Protein AF-A0A9E1HJ50-F1 (afdb_monomer_lite)

Sequence (119 aa):
MKKGFTLVELLATITILGIIALLIVPTVTNVINEFKSDAQKNQEETIVSAAKSWATDNRLQLPEVGETPLCVTVSTLKKGYLDKDLKDPKTQEPIKDNACVEIKKVKKNYTYTYFKDGK

Radius of gyration: 24.77 Å; chains: 1; bounding box: 70×24×65 Å

Structure (mmCIF, N/CA/C/O backbone):
data_AF-A0A9E1HJ50-F1
#
_entry.id   AF-A0A9E1HJ50-F1
#
loop_
_atom_site.group_PDB
_atom_site.id
_atom_site.type_symbol
_atom_site.label_atom_id
_atom_site.label_alt_id
_atom_site.label_comp_id
_atom_site.label_asym_id
_atom_site.label_entity_id
_atom_site.label_seq_id
_atom_site.pdbx_PDB_ins_code
_atom_site.Cartn_x
_atom_site.Cartn_y
_atom_site.Cartn_z
_atom_site.occupancy
_atom_site.B_iso_or_equiv
_atom_site.auth_seq_id
_atom_site.auth_comp_id
_atom_site.auth_asym_id
_atom_site.auth_atom_id
_atom_site.pdbx_PDB_model_num
ATOM 1 N N . MET A 1 1 ? -48.245 -12.852 35.583 1.00 48.22 1 MET A N 1
ATOM 2 C CA . MET A 1 1 ? -47.581 -11.571 35.920 1.00 48.22 1 MET A CA 1
ATOM 3 C C . MET A 1 1 ? -46.260 -11.518 35.166 1.00 48.22 1 MET A C 1
ATOM 5 O O . MET A 1 1 ? -45.456 -12.423 35.349 1.00 48.22 1 MET A O 1
ATOM 9 N N . LYS A 1 2 ? -46.050 -10.544 34.271 1.00 63.19 2 LYS A N 1
ATOM 10 C CA . LYS A 1 2 ? -44.749 -10.361 33.609 1.00 63.19 2 LYS A CA 1
ATOM 11 C C . LYS A 1 2 ? -43.850 -9.570 34.559 1.00 63.19 2 LYS A C 1
ATOM 13 O O . LYS A 1 2 ? -44.151 -8.415 34.838 1.00 63.19 2 LYS A O 1
ATOM 18 N N . LYS A 1 3 ? -42.797 -10.194 35.090 1.00 72.25 3 LYS A N 1
ATOM 19 C CA . LYS A 1 3 ? -41.754 -9.465 35.819 1.00 72.25 3 LYS A CA 1
ATOM 20 C C . LYS A 1 3 ? -40.961 -8.662 34.786 1.00 72.25 3 LYS A C 1
ATOM 22 O O . LYS A 1 3 ? -40.303 -9.252 33.936 1.00 72.25 3 LYS A O 1
ATOM 27 N N . GLY A 1 4 ? -41.136 -7.343 34.789 1.00 72.19 4 GLY A N 1
ATOM 28 C CA . GLY A 1 4 ? -40.320 -6.424 33.999 1.00 72.19 4 GLY A CA 1
ATOM 29 C C . GLY A 1 4 ? -38.964 -6.210 34.667 1.00 72.19 4 GLY A C 1
ATOM 30 O O . GLY A 1 4 ? -38.866 -6.308 35.890 1.00 72.19 4 GLY A O 1
ATOM 31 N N . PHE A 1 5 ? -37.940 -5.935 33.860 1.00 81.12 5 PHE A N 1
ATOM 32 C CA . PHE A 1 5 ? -36.620 -5.515 34.337 1.00 81.12 5 PHE A CA 1
ATOM 33 C C . PHE A 1 5 ? -36.728 -4.287 35.249 1.00 81.12 5 PHE A C 1
ATOM 35 O O . PHE A 1 5 ? -37.535 -3.387 34.999 1.00 81.12 5 PHE A O 1
ATOM 42 N N . THR A 1 6 ? -35.897 -4.234 36.288 1.00 90.94 6 THR A N 1
ATOM 43 C CA . THR A 1 6 ? -35.791 -3.066 37.168 1.00 90.94 6 THR A CA 1
ATOM 44 C C . THR A 1 6 ? -34.835 -2.023 36.585 1.00 90.94 6 THR A C 1
ATOM 46 O O . THR A 1 6 ? -33.891 -2.341 35.859 1.00 90.94 6 THR A O 1
ATOM 49 N N . LEU A 1 7 ? -35.041 -0.749 36.931 1.00 89.81 7 LEU A N 1
ATOM 50 C CA . LEU A 1 7 ? -34.138 0.335 36.518 1.00 89.81 7 LEU A CA 1
ATOM 51 C C . LEU A 1 7 ? -32.716 0.148 37.067 1.00 89.81 7 LEU A C 1
ATOM 53 O O . LEU A 1 7 ? -31.751 0.525 36.409 1.00 89.81 7 LEU A O 1
ATOM 57 N N . VAL A 1 8 ? -32.587 -0.463 38.249 1.00 91.81 8 VAL A N 1
ATOM 58 C CA . VAL A 1 8 ? -31.292 -0.754 38.879 1.00 91.81 8 VAL A CA 1
ATOM 59 C C . VAL A 1 8 ? -30.506 -1.786 38.069 1.00 91.81 8 VAL A C 1
ATOM 61 O O . VAL A 1 8 ? -29.312 -1.599 37.851 1.00 91.81 8 VAL A O 1
ATOM 64 N N . GLU A 1 9 ? -31.161 -2.834 37.566 1.00 89.88 9 GLU A N 1
ATOM 65 C CA . GLU A 1 9 ? -30.514 -3.823 36.692 1.00 89.88 9 GLU A CA 1
ATOM 66 C C . GLU A 1 9 ? -30.055 -3.196 35.375 1.00 89.88 9 GLU A C 1
ATOM 68 O O . GLU A 1 9 ? -28.933 -3.444 34.926 1.00 89.88 9 GLU A O 1
ATOM 73 N N . LEU A 1 10 ? -30.885 -2.340 34.771 1.00 92.19 10 LEU A N 1
ATOM 74 C CA . LEU A 1 10 ? -30.511 -1.648 33.540 1.00 92.19 10 LEU A CA 1
ATOM 75 C C . LEU A 1 10 ? -29.302 -0.729 33.768 1.00 92.19 10 LEU A C 1
ATOM 77 O O . LEU A 1 10 ? -28.364 -0.750 32.972 1.00 92.19 10 LEU A O 1
ATOM 81 N N . LEU A 1 11 ? -29.296 0.015 34.878 1.00 93.62 11 LEU A N 1
ATOM 82 C CA . LEU A 1 11 ? -28.200 0.902 35.258 1.00 93.62 11 LEU A CA 1
ATOM 83 C C . LEU A 1 11 ? -26.894 0.127 35.477 1.00 93.62 11 LEU A C 1
ATOM 85 O O . LEU A 1 11 ? -25.874 0.475 34.890 1.00 93.62 11 LEU A O 1
ATOM 89 N N . ALA A 1 12 ? -26.933 -0.958 36.253 1.00 93.88 12 ALA A N 1
ATOM 90 C CA . ALA A 1 12 ? -25.761 -1.798 36.490 1.00 93.88 12 ALA A CA 1
ATOM 91 C C . ALA A 1 12 ? -25.180 -2.356 35.178 1.00 93.88 12 ALA A C 1
ATOM 93 O O . ALA A 1 12 ? -23.964 -2.368 34.985 1.00 93.88 12 ALA A O 1
ATOM 94 N N . THR A 1 13 ? -26.045 -2.758 34.242 1.00 94.38 13 THR A N 1
ATOM 95 C CA . THR A 1 13 ? -25.622 -3.335 32.960 1.00 94.38 13 THR A CA 1
ATOM 96 C C . THR A 1 13 ? -24.915 -2.305 32.078 1.00 94.38 13 THR A C 1
ATOM 98 O O . THR A 1 13 ? -23.819 -2.571 31.582 1.00 94.38 13 THR A O 1
ATOM 101 N N . ILE A 1 14 ? -25.487 -1.108 31.906 1.00 95.44 14 ILE A N 1
ATOM 102 C CA . ILE A 1 14 ? -24.861 -0.063 31.079 1.00 95.44 14 ILE A CA 1
ATOM 103 C C . ILE A 1 14 ? -23.554 0.450 31.691 1.00 95.44 14 ILE A C 1
ATOM 105 O O . ILE A 1 14 ? -22.630 0.779 30.949 1.00 95.44 14 ILE A O 1
ATOM 109 N N . THR A 1 15 ? -23.434 0.467 33.025 1.00 95.81 15 THR A N 1
ATOM 110 C CA . THR A 1 15 ? -22.182 0.827 33.704 1.00 95.81 15 THR A CA 1
ATOM 111 C C . THR A 1 15 ? -21.074 -0.172 33.379 1.00 95.81 15 THR A C 1
ATOM 113 O O . THR A 1 15 ? -19.977 0.239 33.004 1.00 95.81 15 THR A O 1
ATOM 116 N N . ILE A 1 16 ? -21.360 -1.476 33.455 1.00 96.75 16 ILE A N 1
ATOM 117 C CA . ILE A 1 16 ? -20.386 -2.524 33.117 1.00 96.75 16 ILE A CA 1
ATOM 118 C C . ILE A 1 16 ? -19.992 -2.439 31.634 1.00 96.75 16 ILE A C 1
ATOM 120 O O . ILE A 1 16 ? -18.802 -2.453 31.320 1.00 96.75 16 ILE A O 1
ATOM 124 N N . LEU A 1 17 ? -20.961 -2.276 30.723 1.00 96.38 17 LEU A N 1
ATOM 125 C CA . LEU A 1 17 ? -20.683 -2.110 29.289 1.00 96.38 17 LEU A CA 1
ATOM 126 C C . LEU A 1 17 ? -19.839 -0.860 29.001 1.00 96.38 17 LEU A C 1
ATOM 128 O O . LEU A 1 17 ? -18.944 -0.916 28.160 1.00 96.38 17 LEU A O 1
ATOM 132 N N . GLY A 1 18 ? -20.078 0.243 29.716 1.00 96.62 18 GLY A N 1
ATOM 133 C CA . GLY A 1 18 ? -19.303 1.477 29.586 1.00 96.62 18 GLY A CA 1
ATOM 134 C C . GLY A 1 18 ? -17.835 1.298 29.976 1.00 96.62 18 GLY A C 1
ATOM 135 O O . GLY A 1 18 ? -16.950 1.705 29.227 1.00 96.62 18 GLY A O 1
ATOM 136 N N . ILE A 1 19 ? -17.564 0.634 31.104 1.00 96.56 19 ILE A N 1
ATOM 137 C CA . ILE A 1 19 ? -16.190 0.348 31.556 1.00 96.56 19 ILE A CA 1
ATOM 138 C C . ILE A 1 19 ? -15.463 -0.541 30.540 1.00 96.56 19 ILE A C 1
ATOM 140 O O . ILE A 1 19 ? -14.322 -0.261 30.177 1.00 96.56 19 ILE A O 1
ATOM 144 N N . ILE A 1 20 ? -16.135 -1.582 30.041 1.00 96.88 20 ILE A N 1
ATOM 145 C CA . ILE A 1 20 ? -15.572 -2.484 29.031 1.00 96.88 20 ILE A CA 1
ATOM 146 C C . ILE A 1 20 ? -15.277 -1.723 27.728 1.00 96.88 20 ILE A C 1
ATOM 148 O O . ILE A 1 20 ? -14.193 -1.869 27.162 1.00 96.88 20 ILE A O 1
ATOM 152 N N . ALA A 1 21 ? -16.196 -0.868 27.269 1.00 95.94 21 ALA A N 1
ATOM 153 C CA . ALA A 1 21 ? -16.023 -0.089 26.045 1.00 95.94 21 ALA A CA 1
ATOM 154 C C . ALA A 1 21 ? -14.796 0.836 26.103 1.00 95.94 21 ALA A C 1
ATOM 156 O O . ALA A 1 21 ? -14.066 0.931 25.117 1.00 95.94 21 ALA A O 1
ATOM 157 N N . LEU A 1 22 ? -14.515 1.457 27.255 1.00 95.31 22 LEU A N 1
ATOM 158 C CA . LEU A 1 22 ? -13.344 2.328 27.429 1.00 95.31 22 LEU A CA 1
ATOM 159 C C . LEU A 1 22 ? -12.016 1.600 27.182 1.00 95.31 22 LEU A C 1
ATOM 161 O O . LEU A 1 22 ? -11.099 2.183 26.609 1.00 95.31 22 LEU A O 1
ATOM 165 N N . LEU A 1 23 ? -11.921 0.330 27.580 1.00 94.56 23 LEU A N 1
ATOM 166 C CA . LEU A 1 23 ? -10.724 -0.484 27.361 1.00 94.56 23 LEU A CA 1
ATOM 167 C C . LEU A 1 23 ? -10.621 -0.969 25.909 1.00 94.56 23 LEU A C 1
ATOM 169 O O . LEU A 1 23 ? -9.526 -1.043 25.358 1.00 94.56 23 LEU A O 1
ATOM 173 N N . ILE A 1 24 ? -11.758 -1.286 25.282 1.00 96.69 24 ILE A N 1
ATOM 174 C CA . ILE A 1 24 ? -11.810 -1.889 23.942 1.00 96.69 24 ILE A CA 1
ATOM 175 C C . ILE A 1 24 ? -11.547 -0.870 22.825 1.00 96.69 24 ILE A C 1
ATOM 177 O O . ILE A 1 24 ? -10.878 -1.201 21.845 1.00 96.69 24 ILE A O 1
ATOM 181 N N . VAL A 1 25 ? -12.052 0.362 22.944 1.00 95.31 25 VAL A N 1
ATOM 182 C CA . VAL A 1 25 ? -11.943 1.396 21.895 1.00 95.31 25 VAL A CA 1
ATOM 183 C C . VAL A 1 25 ? -10.508 1.620 21.382 1.00 95.31 25 VAL A C 1
ATOM 185 O O . VAL A 1 25 ? -10.327 1.577 20.158 1.00 95.31 25 VAL A O 1
ATOM 188 N N . PRO A 1 26 ? -9.472 1.829 22.225 1.00 93.81 26 PRO A N 1
ATOM 189 C CA . PRO A 1 26 ? -8.111 2.029 21.723 1.00 93.81 26 PRO A CA 1
ATOM 190 C C . PRO A 1 26 ? -7.564 0.785 21.010 1.00 93.81 26 PRO A C 1
ATOM 192 O O . PRO A 1 26 ? -6.964 0.908 19.944 1.00 93.81 26 PRO A O 1
ATOM 195 N N . THR A 1 27 ? -7.825 -0.416 21.536 1.00 96.06 27 THR A N 1
ATOM 196 C CA . THR A 1 27 ? -7.396 -1.681 20.920 1.00 96.06 27 THR A CA 1
ATOM 197 C C . THR A 1 27 ? -8.006 -1.868 19.534 1.00 96.06 27 THR A C 1
ATOM 199 O O . THR A 1 27 ? -7.285 -2.144 18.578 1.00 96.06 27 THR A O 1
ATOM 202 N N . VAL A 1 28 ? -9.318 -1.659 19.394 1.00 95.56 28 VAL A N 1
ATOM 203 C CA . VAL A 1 28 ? -10.009 -1.759 18.099 1.00 95.56 28 VAL A CA 1
ATOM 204 C C . VAL A 1 28 ? -9.488 -0.709 17.119 1.00 95.56 28 VAL A C 1
ATOM 206 O O . VAL A 1 28 ? -9.263 -1.016 15.951 1.00 95.56 28 VAL A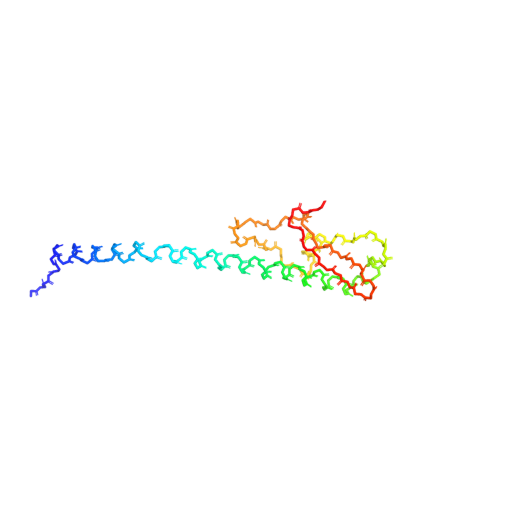 O 1
ATOM 209 N N . THR A 1 29 ? -9.240 0.516 17.587 1.00 94.56 29 THR A N 1
ATOM 210 C CA . THR A 1 29 ? -8.700 1.593 16.744 1.00 94.56 29 THR A CA 1
ATOM 211 C C . THR A 1 29 ? -7.312 1.247 16.202 1.00 94.56 29 THR A C 1
ATOM 213 O O . THR A 1 29 ? -7.050 1.446 15.016 1.00 94.56 29 THR A O 1
ATOM 216 N N . ASN A 1 30 ? -6.438 0.680 17.038 1.00 95.12 30 ASN A N 1
ATOM 217 C CA . ASN A 1 30 ? -5.104 0.243 16.622 1.00 95.12 30 ASN A CA 1
ATOM 218 C C . ASN A 1 30 ? -5.175 -0.862 15.565 1.00 95.12 30 ASN A C 1
ATOM 220 O O . ASN A 1 30 ? -4.559 -0.733 14.510 1.00 95.12 30 ASN A O 1
ATOM 224 N N . VAL A 1 31 ? -6.005 -1.880 15.796 1.00 96.19 31 VAL A N 1
ATOM 225 C CA . VAL A 1 31 ? -6.227 -2.979 14.847 1.00 96.19 31 VAL A CA 1
ATOM 226 C C . VAL A 1 31 ? -6.759 -2.463 13.502 1.00 96.19 31 VAL A C 1
ATOM 228 O O . VAL A 1 31 ? -6.283 -2.862 12.443 1.00 96.19 31 VAL A O 1
ATOM 231 N N . ILE A 1 32 ? -7.704 -1.516 13.508 1.00 94.38 32 ILE A N 1
ATOM 232 C CA . ILE A 1 32 ? -8.202 -0.886 12.274 1.00 94.38 32 ILE A CA 1
ATOM 233 C C . ILE A 1 32 ? -7.082 -0.138 11.538 1.00 94.38 32 ILE A C 1
ATOM 235 O O . ILE A 1 32 ? -7.007 -0.193 10.309 1.00 94.38 32 ILE A O 1
ATOM 239 N N . ASN A 1 33 ? -6.214 0.574 12.258 1.00 94.06 33 ASN A N 1
ATOM 240 C CA . ASN A 1 33 ? -5.096 1.296 11.650 1.00 94.06 33 ASN A CA 1
ATOM 241 C C . ASN A 1 33 ? -4.058 0.346 11.038 1.00 94.06 33 ASN A C 1
ATOM 243 O O . ASN A 1 33 ? -3.546 0.634 9.953 1.00 94.06 33 ASN A O 1
ATOM 247 N N . GLU A 1 34 ? -3.790 -0.789 11.684 1.00 95.69 34 GLU A N 1
ATOM 248 C CA . GLU A 1 34 ? -2.953 -1.863 11.140 1.00 95.69 34 GLU A CA 1
ATOM 249 C C . GLU A 1 34 ? -3.558 -2.427 9.853 1.00 95.69 34 GLU A C 1
ATOM 251 O O . GLU A 1 34 ? -2.894 -2.413 8.817 1.00 95.69 34 GLU A O 1
ATOM 256 N N . PHE A 1 35 ? -4.851 -2.772 9.856 1.00 95.12 35 PHE A N 1
ATOM 257 C CA . PHE A 1 35 ? -5.541 -3.236 8.650 1.00 95.12 35 PHE A CA 1
ATOM 258 C C . PHE A 1 35 ? -5.483 -2.226 7.503 1.00 95.12 35 PHE A C 1
ATOM 260 O O . PHE A 1 35 ? -5.235 -2.605 6.360 1.00 95.12 35 PHE A O 1
ATOM 267 N N . LYS A 1 36 ? -5.672 -0.931 7.783 1.00 94.12 36 LYS A N 1
ATOM 268 C CA . LYS A 1 36 ? -5.534 0.124 6.766 1.00 94.12 36 LYS A CA 1
ATOM 269 C C . LYS A 1 36 ? -4.107 0.220 6.223 1.00 94.12 36 LYS A C 1
ATOM 271 O O . LYS A 1 36 ? -3.922 0.507 5.043 1.00 94.12 36 LYS A O 1
ATOM 276 N N . SER A 1 37 ? -3.100 0.020 7.073 1.00 95.00 37 SER A N 1
ATOM 277 C CA . SER A 1 37 ? -1.688 0.028 6.679 1.00 95.00 37 SER A CA 1
ATOM 278 C C . SER A 1 37 ? -1.346 -1.161 5.784 1.00 95.00 37 SER A C 1
ATOM 280 O O . SER A 1 37 ? -0.722 -0.986 4.738 1.00 95.00 37 SER A O 1
ATOM 282 N N . ASP A 1 38 ? -1.806 -2.354 6.144 1.00 96.06 38 ASP A N 1
ATOM 283 C CA . ASP A 1 38 ? -1.550 -3.565 5.367 1.00 96.06 38 ASP A CA 1
ATOM 284 C C . ASP A 1 38 ? -2.343 -3.584 4.059 1.00 96.06 38 ASP A C 1
ATOM 286 O O . ASP A 1 38 ? -1.796 -3.935 3.014 1.00 96.06 38 ASP A O 1
ATOM 290 N N . ALA A 1 39 ? -3.586 -3.095 4.066 1.00 95.25 39 ALA A N 1
ATOM 291 C CA . ALA A 1 39 ? -4.350 -2.875 2.842 1.00 95.25 39 ALA A CA 1
ATOM 292 C C . ALA A 1 39 ? -3.621 -1.919 1.886 1.00 95.25 39 ALA A C 1
ATOM 294 O O . ALA A 1 39 ? -3.584 -2.174 0.684 1.00 95.25 39 ALA A O 1
ATOM 295 N N . GLN A 1 40 ? -3.002 -0.851 2.407 1.00 93.50 40 GLN A N 1
ATOM 296 C CA . GLN A 1 40 ? -2.218 0.069 1.583 1.00 93.50 40 GLN A CA 1
ATOM 297 C C . GLN A 1 40 ? -1.024 -0.647 0.939 1.00 93.50 40 GLN A C 1
ATOM 299 O O . GLN A 1 40 ? -0.837 -0.531 -0.267 1.00 93.50 40 GLN A O 1
ATOM 304 N N . LYS A 1 41 ? -0.251 -1.430 1.703 1.00 94.38 41 LYS A N 1
ATOM 305 C CA . LYS A 1 41 ? 0.884 -2.195 1.156 1.00 94.38 41 LYS A CA 1
ATOM 306 C C . LYS A 1 41 ? 0.441 -3.177 0.069 1.00 94.38 41 LYS A C 1
ATOM 308 O O . LYS A 1 41 ? 1.002 -3.175 -1.021 1.00 94.38 41 LYS A O 1
ATOM 313 N N . ASN A 1 42 ? -0.612 -3.953 0.328 1.00 95.00 42 ASN A N 1
ATOM 314 C CA . ASN A 1 42 ? -1.159 -4.906 -0.643 1.00 95.00 42 ASN A CA 1
ATOM 315 C C . ASN A 1 42 ? -1.632 -4.208 -1.926 1.00 95.00 42 ASN A C 1
ATOM 317 O O . ASN A 1 42 ? -1.493 -4.729 -3.034 1.00 95.00 42 ASN A O 1
ATOM 321 N N . GLN A 1 43 ? -2.185 -3.005 -1.793 1.00 94.38 43 GLN A N 1
ATOM 322 C CA . GLN A 1 43 ? -2.590 -2.202 -2.933 1.00 94.38 43 GLN A CA 1
ATOM 323 C C . GLN A 1 43 ? -1.395 -1.674 -3.731 1.00 94.38 43 GLN A C 1
ATOM 325 O O . GLN A 1 43 ? -1.422 -1.729 -4.959 1.00 94.38 43 GLN A O 1
ATOM 330 N N . GLU A 1 44 ? -0.339 -1.205 -3.067 1.00 95.00 44 GLU A N 1
ATOM 331 C CA . GLU A 1 44 ? 0.911 -0.819 -3.731 1.00 95.00 44 GLU A CA 1
ATOM 332 C C . GLU A 1 44 ? 1.509 -2.007 -4.502 1.00 95.00 44 GLU A C 1
ATOM 334 O O . GLU A 1 44 ? 1.874 -1.868 -5.671 1.00 95.00 44 GLU A O 1
ATOM 339 N N . GLU A 1 45 ? 1.510 -3.204 -3.909 1.00 95.75 45 GLU A N 1
ATOM 340 C CA . GLU A 1 45 ? 1.932 -4.440 -4.579 1.00 95.75 45 GLU A CA 1
ATOM 341 C C . GLU A 1 45 ? 1.044 -4.804 -5.774 1.00 95.75 45 GLU A C 1
ATOM 343 O O . GLU A 1 45 ? 1.549 -5.247 -6.810 1.00 95.75 45 GLU A O 1
ATOM 348 N N . THR A 1 46 ? -0.267 -4.578 -5.670 1.00 95.44 46 THR A N 1
ATOM 349 C CA . THR A 1 46 ? -1.220 -4.790 -6.769 1.00 95.44 46 THR A CA 1
ATOM 350 C C . THR A 1 46 ? -0.927 -3.845 -7.934 1.00 95.44 46 THR A C 1
ATOM 352 O O . THR A 1 46 ? -0.845 -4.285 -9.081 1.00 95.44 46 THR A O 1
ATOM 355 N N . ILE A 1 47 ? -0.685 -2.560 -7.656 1.00 95.88 47 ILE A N 1
ATOM 356 C CA . ILE A 1 47 ? -0.330 -1.559 -8.674 1.00 95.88 47 ILE A CA 1
ATOM 357 C C . ILE A 1 47 ? 1.017 -1.907 -9.329 1.00 95.88 47 ILE A C 1
ATOM 359 O O . ILE A 1 47 ? 1.149 -1.858 -10.553 1.00 95.88 47 ILE A O 1
ATOM 363 N N . VAL A 1 48 ? 2.013 -2.320 -8.542 1.00 97.19 48 VAL A N 1
ATOM 364 C CA . VAL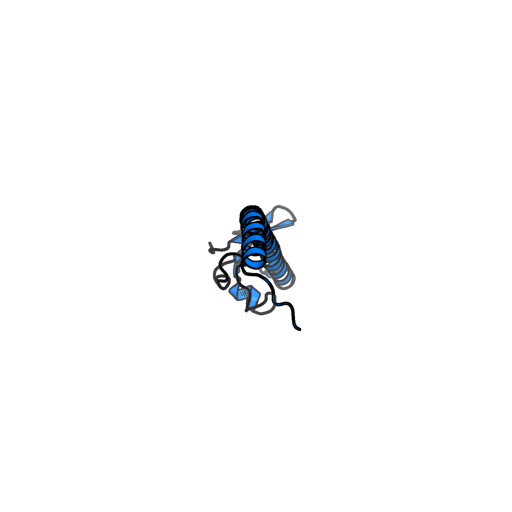 A 1 48 ? 3.305 -2.789 -9.067 1.00 97.19 48 VAL A CA 1
ATOM 365 C C . VAL A 1 48 ? 3.135 -4.045 -9.925 1.00 97.19 48 VAL A C 1
ATOM 367 O O . VAL A 1 48 ? 3.776 -4.168 -10.968 1.00 97.19 48 VAL A O 1
ATOM 370 N N . SER A 1 49 ? 2.263 -4.972 -9.534 1.00 97.06 49 SER A N 1
ATOM 371 C CA . SER A 1 49 ? 1.976 -6.190 -10.302 1.00 97.06 49 SER A CA 1
ATOM 372 C C . SER A 1 49 ? 1.266 -5.885 -11.624 1.00 97.06 49 SER A C 1
ATOM 374 O O . SER A 1 49 ? 1.605 -6.472 -12.656 1.00 97.06 49 SER A O 1
ATOM 376 N N . ALA A 1 50 ? 0.366 -4.900 -11.635 1.00 96.88 50 ALA A N 1
ATOM 377 C CA . ALA A 1 50 ? -0.223 -4.368 -12.860 1.00 96.88 50 ALA A CA 1
ATOM 378 C C . ALA A 1 50 ? 0.852 -3.763 -13.782 1.00 96.88 50 ALA A C 1
ATOM 380 O O . ALA A 1 50 ? 0.880 -4.058 -14.976 1.00 96.88 50 ALA A O 1
ATOM 381 N N . ALA A 1 51 ? 1.795 -2.991 -13.232 1.00 97.12 51 ALA A N 1
ATOM 382 C CA . ALA A 1 51 ? 2.909 -2.434 -14.001 1.00 97.12 51 ALA A CA 1
ATOM 383 C C . ALA A 1 51 ? 3.867 -3.506 -14.546 1.00 97.12 51 ALA A C 1
ATOM 385 O O . ALA A 1 51 ? 4.333 -3.391 -15.676 1.00 97.12 51 ALA A O 1
ATOM 386 N N . LYS A 1 52 ? 4.132 -4.577 -13.788 1.00 97.00 52 LYS A N 1
ATOM 387 C CA . LYS A 1 52 ? 4.900 -5.742 -14.268 1.00 97.00 52 LYS A CA 1
ATOM 388 C C . LYS A 1 52 ? 4.198 -6.452 -15.426 1.00 97.00 52 LYS A C 1
ATOM 390 O O . LYS A 1 52 ? 4.855 -6.865 -16.382 1.00 97.00 52 LYS A O 1
ATOM 395 N N . SER A 1 53 ? 2.875 -6.574 -15.352 1.00 97.38 53 SER A N 1
ATOM 396 C CA . SER A 1 53 ? 2.067 -7.151 -16.431 1.00 97.38 53 SER A CA 1
ATOM 397 C C . SER A 1 53 ? 2.147 -6.272 -17.681 1.00 97.38 53 SER A C 1
ATOM 399 O O . SER A 1 53 ? 2.528 -6.753 -18.743 1.00 97.38 53 SER A O 1
ATOM 401 N N . TRP A 1 54 ? 1.962 -4.956 -17.527 1.00 97.56 54 TRP A N 1
ATOM 402 C CA . TRP A 1 54 ? 2.150 -3.989 -18.613 1.00 97.56 54 TRP A CA 1
ATOM 403 C C . TRP A 1 54 ? 3.557 -4.062 -19.227 1.00 97.56 54 TRP A C 1
ATOM 405 O O . TRP A 1 54 ? 3.702 -4.073 -20.447 1.00 97.56 54 TRP A O 1
ATOM 415 N N . ALA A 1 55 ? 4.600 -4.168 -18.401 1.00 96.50 55 ALA A N 1
ATOM 416 C CA . ALA A 1 55 ? 5.987 -4.283 -18.849 1.00 96.50 55 ALA A CA 1
ATOM 417 C C . ALA A 1 55 ? 6.247 -5.566 -19.657 1.00 96.50 55 ALA A C 1
ATOM 419 O O . ALA A 1 55 ? 7.055 -5.563 -20.586 1.00 96.50 55 ALA A O 1
ATOM 420 N N . THR A 1 56 ? 5.552 -6.654 -19.317 1.00 95.69 56 THR A N 1
ATOM 421 C CA . THR A 1 56 ? 5.639 -7.933 -20.035 1.00 95.69 56 THR A CA 1
ATOM 422 C C . THR A 1 56 ? 5.046 -7.831 -21.438 1.00 95.69 56 THR A C 1
ATOM 424 O O . THR A 1 56 ? 5.612 -8.399 -22.371 1.00 95.69 56 THR A O 1
ATOM 427 N N . ASP A 1 57 ? 3.986 -7.043 -21.603 1.00 96.75 57 ASP A N 1
ATOM 428 C CA . ASP A 1 57 ? 3.353 -6.806 -22.904 1.00 96.75 57 ASP A CA 1
ATOM 429 C C . ASP A 1 57 ? 4.084 -5.724 -23.721 1.00 96.75 57 ASP A C 1
ATOM 431 O O . ASP A 1 57 ? 4.064 -5.737 -24.950 1.00 96.75 57 ASP A O 1
ATOM 435 N N . ASN A 1 58 ? 4.800 -4.810 -23.055 1.00 95.88 58 ASN A N 1
ATOM 436 C CA . ASN A 1 58 ? 5.446 -3.640 -23.666 1.00 95.88 58 ASN A CA 1
ATOM 437 C C . ASN A 1 58 ? 6.980 -3.688 -23.573 1.00 95.88 58 ASN A C 1
ATOM 439 O O . ASN A 1 58 ? 7.637 -2.670 -23.361 1.00 95.88 58 ASN A O 1
ATOM 443 N N . ARG A 1 59 ? 7.578 -4.870 -23.765 1.00 93.00 59 ARG A N 1
ATOM 444 C CA . ARG A 1 59 ? 9.026 -5.107 -23.555 1.00 93.00 59 ARG A CA 1
ATOM 445 C C . ARG A 1 59 ? 9.940 -4.169 -24.343 1.00 93.00 59 ARG A C 1
ATOM 447 O O . ARG A 1 59 ? 11.016 -3.845 -23.859 1.00 93.00 59 ARG A O 1
ATOM 454 N N . LEU A 1 60 ? 9.513 -3.739 -25.531 1.00 92.69 60 LEU A N 1
ATOM 455 C CA . LEU A 1 60 ? 10.275 -2.830 -26.398 1.00 92.69 60 LEU A CA 1
ATOM 456 C C . LEU A 1 60 ? 10.323 -1.385 -25.879 1.00 92.69 60 LEU A C 1
ATOM 458 O O . LEU A 1 60 ? 11.150 -0.610 -26.337 1.00 92.69 60 LEU A O 1
ATOM 462 N N . GLN A 1 61 ? 9.434 -1.021 -24.951 1.00 93.50 61 GLN A N 1
ATOM 463 C CA . GLN A 1 61 ? 9.371 0.314 -24.349 1.00 93.50 61 GLN A CA 1
ATOM 464 C C . GLN A 1 61 ? 10.129 0.383 -23.017 1.00 93.50 61 GLN A C 1
ATOM 466 O O . GLN A 1 61 ? 10.162 1.437 -22.387 1.00 93.50 61 GLN A O 1
ATOM 471 N N . LEU A 1 62 ? 10.699 -0.733 -22.550 1.00 94.81 62 LEU A N 1
ATOM 472 C CA . LEU A 1 62 ? 11.401 -0.770 -21.273 1.00 94.81 62 LEU A CA 1
ATOM 473 C C . LEU A 1 62 ? 12.776 -0.104 -21.381 1.00 94.81 62 LEU A C 1
ATOM 475 O O . LEU A 1 62 ? 13.486 -0.357 -22.352 1.00 94.81 62 LEU A O 1
ATOM 479 N N . PRO A 1 63 ? 13.184 0.674 -20.363 1.00 94.25 63 PRO A N 1
ATOM 480 C CA . PRO A 1 63 ? 14.468 1.356 -20.392 1.00 94.25 63 PRO A CA 1
ATOM 481 C C . PRO A 1 63 ? 15.626 0.360 -20.306 1.00 94.25 63 PRO A C 1
ATOM 483 O O . PRO A 1 63 ? 15.537 -0.678 -19.636 1.00 94.25 63 PRO A O 1
ATOM 486 N N . GLU A 1 64 ? 16.739 0.704 -20.940 1.00 94.38 64 GLU A N 1
ATOM 487 C CA . GLU A 1 64 ? 18.003 -0.016 -20.853 1.00 94.38 64 GLU A CA 1
ATOM 488 C C . GLU A 1 64 ? 18.878 0.463 -19.681 1.00 94.38 64 GLU A C 1
ATOM 490 O O . GLU A 1 64 ? 18.569 1.414 -18.955 1.00 94.38 64 GLU A O 1
ATOM 495 N N . VAL A 1 65 ? 19.976 -0.254 -19.421 1.00 92.75 65 VAL A N 1
ATOM 496 C CA . VAL A 1 65 ? 20.885 0.100 -18.321 1.00 92.75 65 VAL A CA 1
ATOM 497 C C . VAL A 1 65 ? 21.512 1.466 -18.592 1.00 92.75 65 VAL A C 1
ATOM 499 O O . VAL A 1 65 ? 22.222 1.640 -19.575 1.00 92.75 65 VAL A O 1
ATOM 502 N N . GLY A 1 66 ? 21.306 2.406 -17.669 1.00 89.06 66 GLY A N 1
ATOM 503 C CA . GLY A 1 66 ? 21.838 3.768 -17.774 1.00 89.06 66 GLY A CA 1
ATOM 504 C C . GLY A 1 66 ? 20.879 4.762 -18.430 1.00 89.06 66 GLY A C 1
ATOM 505 O O . GLY A 1 66 ? 21.156 5.958 -18.392 1.00 89.06 66 GLY A O 1
ATOM 506 N N . GLU A 1 67 ? 19.742 4.305 -18.955 1.00 92.88 67 GLU A N 1
ATOM 507 C CA . GLU A 1 67 ? 18.686 5.191 -19.440 1.00 92.88 67 GLU A CA 1
ATOM 508 C C . GLU A 1 67 ? 17.848 5.775 -18.297 1.00 92.88 67 GLU A C 1
ATOM 510 O O . GLU A 1 67 ? 17.844 5.292 -17.155 1.00 92.88 67 GLU A O 1
ATOM 515 N N . THR A 1 68 ? 17.118 6.843 -18.620 1.00 92.75 68 THR A N 1
ATOM 516 C CA . THR A 1 68 ? 16.126 7.436 -17.727 1.00 92.75 68 THR A CA 1
ATOM 517 C C . THR A 1 68 ? 15.063 6.398 -17.359 1.00 92.75 68 THR A C 1
ATOM 519 O O . THR A 1 68 ? 14.514 5.761 -18.261 1.00 92.75 68 THR A O 1
ATOM 522 N N . PRO A 1 69 ? 14.737 6.224 -16.066 1.00 93.81 69 PRO A N 1
ATOM 523 C CA . PRO A 1 69 ? 13.663 5.329 -15.660 1.00 93.81 69 PRO A CA 1
ATOM 524 C C . PRO A 1 69 ? 12.327 5.685 -16.322 1.00 93.81 69 PRO A C 1
ATOM 526 O O . PRO A 1 69 ? 11.994 6.860 -16.480 1.00 93.81 69 PRO A O 1
ATOM 529 N N . LEU A 1 70 ? 11.545 4.664 -16.668 1.00 95.12 70 LEU A N 1
ATOM 530 C CA . LEU A 1 70 ? 10.222 4.831 -17.261 1.00 95.12 70 LEU A CA 1
ATOM 531 C C . LEU A 1 70 ? 9.163 4.899 -16.160 1.00 95.12 70 LEU A C 1
ATOM 533 O O . LEU A 1 70 ? 9.049 3.977 -15.363 1.00 95.12 70 LEU A O 1
ATOM 537 N N . CYS A 1 71 ? 8.347 5.946 -16.147 1.00 95.06 71 CYS A N 1
ATOM 538 C CA . CYS A 1 71 ? 7.228 6.106 -15.215 1.00 95.06 71 CYS A CA 1
ATOM 539 C C . CYS A 1 71 ? 5.922 5.696 -15.913 1.00 95.06 71 CYS A C 1
ATOM 541 O O . CYS A 1 71 ? 5.423 6.401 -16.788 1.00 95.06 71 CYS A O 1
ATOM 543 N N . VAL A 1 72 ? 5.376 4.532 -15.543 1.00 96.12 72 VAL A N 1
ATOM 544 C CA . VAL A 1 72 ? 4.099 4.026 -16.073 1.00 96.12 72 VAL A CA 1
ATOM 545 C C . VAL A 1 72 ? 2.973 4.492 -15.162 1.00 96.12 72 VAL A C 1
ATOM 547 O O . VAL A 1 72 ? 2.870 4.060 -14.012 1.00 96.12 72 VAL A O 1
ATOM 550 N N . THR A 1 73 ? 2.145 5.407 -15.657 1.00 96.00 73 THR A N 1
ATOM 551 C CA . THR A 1 73 ? 1.093 6.046 -14.859 1.00 96.00 73 THR A CA 1
ATOM 552 C C . THR A 1 73 ? -0.062 5.100 -14.540 1.00 96.00 73 THR A C 1
ATOM 554 O O . THR A 1 73 ? -0.423 4.233 -15.338 1.00 96.00 73 THR A O 1
ATOM 557 N N . VAL A 1 74 ? -0.725 5.321 -13.405 1.00 94.31 74 VAL A N 1
ATOM 558 C CA . VAL A 1 74 ? -1.945 4.610 -13.001 1.00 94.31 74 VAL A CA 1
ATOM 559 C C . VAL A 1 74 ? -3.047 4.772 -14.051 1.00 94.31 74 VAL A C 1
ATOM 561 O O . VAL A 1 74 ? -3.737 3.805 -14.362 1.00 94.31 74 VAL A O 1
ATOM 564 N N . SER A 1 75 ? -3.159 5.944 -14.681 1.00 94.12 75 SER A N 1
ATOM 565 C CA . SER A 1 75 ? -4.058 6.162 -15.828 1.00 94.12 75 SER A CA 1
ATOM 566 C C . SER A 1 75 ? -3.793 5.218 -17.007 1.00 94.12 75 SER A C 1
ATOM 568 O O . SER A 1 75 ? -4.733 4.807 -17.688 1.00 94.12 75 SER A O 1
ATOM 570 N N . THR A 1 76 ? -2.537 4.840 -17.249 1.00 94.62 76 THR A N 1
ATOM 571 C CA . THR A 1 76 ? -2.175 3.850 -18.274 1.00 94.62 76 THR A CA 1
ATOM 572 C C . THR A 1 76 ? -2.534 2.439 -17.820 1.00 94.62 76 THR A C 1
ATOM 574 O O . THR A 1 76 ? -3.114 1.677 -18.591 1.00 94.62 76 THR A O 1
ATOM 577 N N . LEU A 1 77 ? -2.274 2.105 -16.554 1.00 94.94 77 LEU A N 1
ATOM 578 C CA . LEU A 1 77 ? -2.586 0.787 -15.992 1.00 94.94 77 LEU A CA 1
ATOM 579 C C . LEU A 1 77 ? -4.099 0.513 -15.951 1.00 94.94 77 LEU A C 1
ATOM 581 O O . LEU A 1 77 ? -4.533 -0.594 -16.266 1.00 94.94 77 LEU A O 1
ATOM 585 N N . LYS A 1 78 ? -4.920 1.536 -15.689 1.00 94.19 78 LYS A N 1
ATOM 586 C CA . LYS A 1 78 ? -6.395 1.470 -15.721 1.00 94.19 78 LYS A CA 1
ATOM 587 C C . LYS A 1 78 ? -6.989 1.093 -17.093 1.00 94.19 78 LYS A C 1
ATOM 589 O O . LYS A 1 78 ? -8.189 0.836 -17.197 1.00 94.19 78 LYS A O 1
ATOM 594 N N . LYS A 1 79 ? -6.183 1.050 -18.165 1.00 93.06 79 LYS A N 1
ATOM 595 C CA . LYS A 1 79 ? -6.612 0.656 -19.524 1.00 93.06 79 LYS A CA 1
ATOM 596 C C . LYS A 1 79 ? -6.641 -0.860 -19.760 1.00 93.06 79 LYS A C 1
ATOM 598 O O . LYS A 1 79 ? -6.851 -1.275 -20.894 1.00 93.06 79 LYS A O 1
ATOM 603 N N . GLY A 1 80 ? -6.450 -1.678 -18.725 1.00 92.19 80 GLY A N 1
ATOM 604 C CA . GLY A 1 80 ? -6.581 -3.137 -18.836 1.00 92.19 80 GLY A CA 1
ATOM 605 C C . GLY A 1 80 ? -5.796 -3.956 -17.811 1.00 92.19 80 GLY A C 1
ATOM 606 O O . GLY A 1 80 ? -5.988 -5.162 -17.747 1.00 92.19 80 GLY A O 1
ATOM 607 N N . TYR A 1 81 ? -4.942 -3.323 -17.005 1.00 94.12 81 TYR A N 1
ATOM 608 C CA . TYR A 1 81 ? -4.056 -4.001 -16.049 1.00 94.12 81 TYR A CA 1
ATOM 609 C C . TYR A 1 81 ? -4.440 -3.755 -14.588 1.00 94.12 81 TYR A C 1
ATOM 611 O O . TYR A 1 81 ? -4.006 -4.490 -13.706 1.00 94.12 81 TYR A O 1
ATOM 619 N N . LEU A 1 82 ? -5.218 -2.706 -14.322 1.00 94.38 82 LEU A N 1
ATOM 620 C CA . LEU A 1 82 ? -5.600 -2.266 -12.986 1.00 94.38 82 LEU A CA 1
ATOM 621 C C . LEU A 1 82 ? -7.073 -1.858 -12.963 1.00 94.38 82 LEU A C 1
ATOM 623 O O . LEU A 1 82 ? -7.573 -1.275 -13.928 1.00 94.38 82 LEU A O 1
ATOM 627 N N . ASP A 1 83 ? -7.744 -2.135 -11.849 1.00 91.69 83 ASP A N 1
ATOM 628 C CA . ASP A 1 83 ? -9.125 -1.715 -11.625 1.00 91.69 83 ASP A CA 1
ATOM 629 C C . ASP A 1 83 ? -9.248 -0.177 -11.598 1.00 91.69 83 ASP A C 1
ATOM 631 O O . ASP A 1 83 ? -8.401 0.535 -11.047 1.00 91.69 83 ASP A O 1
ATOM 635 N N . LYS A 1 84 ? -10.310 0.343 -12.220 1.00 87.75 84 LYS A N 1
ATOM 636 C CA . LYS A 1 84 ? -10.587 1.779 -12.350 1.00 87.75 84 LYS A CA 1
ATOM 637 C C . LYS A 1 84 ? -11.124 2.381 -11.059 1.00 87.75 84 LYS A C 1
ATOM 639 O O . LYS A 1 84 ? -10.845 3.552 -10.798 1.00 87.75 84 LYS A O 1
ATOM 644 N N . ASP A 1 85 ? -11.812 1.578 -10.253 1.00 87.94 85 ASP A N 1
ATOM 645 C CA . ASP A 1 85 ? -12.497 2.022 -9.036 1.00 87.94 85 ASP A CA 1
ATOM 646 C C . ASP A 1 85 ? -11.622 1.908 -7.778 1.00 87.94 85 ASP A C 1
ATOM 648 O O . ASP A 1 85 ? -12.099 2.016 -6.646 1.00 87.94 85 ASP A O 1
ATOM 652 N N . LEU A 1 86 ? -10.315 1.719 -7.970 1.00 88.69 86 LEU A N 1
ATOM 653 C CA . LEU A 1 86 ? -9.352 1.579 -6.892 1.00 88.69 86 LEU A CA 1
ATOM 654 C C . LEU A 1 86 ? -9.219 2.882 -6.079 1.00 88.69 86 LEU A C 1
ATOM 656 O O . LEU A 1 86 ? -8.896 3.952 -6.610 1.00 88.69 86 LEU A O 1
ATOM 660 N N . LYS A 1 87 ? -9.420 2.769 -4.764 1.00 91.25 87 LYS A N 1
ATOM 661 C CA . LYS A 1 87 ? -9.342 3.864 -3.785 1.00 91.25 87 LYS A CA 1
ATOM 662 C C . LYS A 1 87 ? -8.249 3.603 -2.765 1.00 91.25 87 LYS A C 1
ATOM 664 O O . LYS A 1 87 ? -7.885 2.459 -2.529 1.00 91.25 87 LYS A O 1
ATOM 669 N N . ASP A 1 88 ? -7.725 4.657 -2.161 1.00 89.69 88 ASP A N 1
ATOM 670 C CA . ASP A 1 88 ? -6.767 4.557 -1.068 1.00 89.69 88 ASP A CA 1
ATOM 671 C C . ASP A 1 88 ? -7.445 4.003 0.205 1.00 89.69 88 ASP A C 1
ATOM 673 O O . ASP A 1 88 ? -8.482 4.532 0.615 1.00 89.69 88 ASP A O 1
ATOM 677 N N . PRO A 1 89 ? -6.893 2.987 0.892 1.00 88.56 89 PRO A N 1
ATOM 678 C CA . PRO A 1 89 ? -7.566 2.365 2.032 1.00 88.56 89 PRO A CA 1
ATOM 679 C C . PRO A 1 89 ? -7.632 3.277 3.264 1.00 88.56 89 PRO A C 1
ATOM 681 O O . PRO A 1 89 ? -8.503 3.099 4.121 1.00 88.56 89 PRO A O 1
ATOM 684 N N . LYS A 1 90 ? -6.732 4.267 3.366 1.00 88.94 90 LYS A N 1
ATOM 685 C CA . LYS A 1 90 ? -6.675 5.230 4.471 1.00 88.94 90 LYS A CA 1
ATOM 686 C C . LYS A 1 90 ? -7.561 6.440 4.215 1.00 88.94 90 LYS A C 1
ATOM 688 O O . LYS A 1 90 ? -8.310 6.810 5.118 1.00 88.94 90 LYS A O 1
ATOM 693 N N . THR A 1 91 ? -7.473 7.046 3.029 1.00 90.31 91 THR A N 1
ATOM 694 C CA . THR A 1 91 ? -8.205 8.289 2.714 1.00 90.31 91 THR A CA 1
ATOM 695 C C . THR A 1 91 ? -9.548 8.050 2.035 1.00 90.31 91 THR A C 1
ATOM 697 O O . THR A 1 91 ? -10.384 8.946 2.040 1.00 90.31 91 THR A O 1
ATOM 700 N N . GLN A 1 92 ? -9.785 6.851 1.488 1.00 90.06 92 GLN A N 1
ATOM 701 C CA . GLN A 1 92 ? -10.951 6.505 0.658 1.00 90.06 92 GLN A CA 1
ATOM 702 C C . GLN A 1 92 ? -11.052 7.319 -0.645 1.00 90.06 92 GLN A C 1
ATOM 704 O O . GLN A 1 92 ? -12.041 7.216 -1.374 1.00 90.06 92 GLN A O 1
ATOM 709 N N . GLU A 1 93 ? -10.023 8.100 -0.971 1.00 90.94 93 GLU A N 1
ATOM 710 C CA . GLU A 1 93 ? -9.957 8.874 -2.205 1.00 90.94 93 GLU A CA 1
ATOM 711 C C . GLU A 1 93 ? -9.524 7.986 -3.378 1.00 90.94 93 GLU A C 1
ATOM 713 O O . GLU A 1 93 ? -8.759 7.036 -3.182 1.00 90.94 93 GLU A O 1
ATOM 718 N N . PRO A 1 94 ? -9.968 8.276 -4.611 1.00 90.56 94 PRO A N 1
ATOM 719 C CA . PRO A 1 94 ? -9.459 7.597 -5.796 1.00 90.56 94 PRO A CA 1
ATOM 720 C C . PRO A 1 94 ? -7.938 7.732 -5.909 1.00 90.56 94 PRO A C 1
ATOM 722 O O . PRO A 1 94 ? -7.374 8.792 -5.625 1.00 90.56 94 PRO A O 1
ATOM 725 N N . ILE A 1 95 ? -7.267 6.681 -6.382 1.00 91.19 95 ILE A N 1
ATOM 726 C CA . ILE A 1 95 ? -5.833 6.777 -6.670 1.00 91.19 95 ILE A CA 1
ATOM 727 C C . ILE A 1 95 ? -5.602 7.769 -7.807 1.00 91.19 95 ILE A C 1
ATOM 729 O O . ILE A 1 95 ? -6.230 7.670 -8.867 1.00 91.19 95 ILE A O 1
ATOM 733 N N . LYS A 1 96 ? -4.685 8.715 -7.565 1.00 90.81 96 LYS A N 1
ATOM 734 C CA . LYS A 1 96 ? -4.337 9.785 -8.499 1.00 90.81 96 LYS A CA 1
ATOM 735 C C . LYS A 1 96 ? -3.872 9.206 -9.833 1.00 90.81 96 LYS A C 1
ATOM 737 O O . LYS A 1 96 ? -3.040 8.306 -9.882 1.00 90.81 96 LYS A O 1
ATOM 742 N N . ASP A 1 97 ? -4.363 9.772 -10.928 1.00 90.75 97 ASP A N 1
ATOM 743 C CA . ASP A 1 97 ? -4.062 9.283 -12.278 1.00 90.75 97 ASP A CA 1
ATOM 744 C C . ASP A 1 97 ? -2.616 9.544 -12.729 1.00 90.75 97 ASP A C 1
ATOM 746 O O . ASP A 1 97 ? -2.126 8.858 -13.634 1.00 90.75 97 ASP A O 1
ATOM 750 N N . ASN A 1 98 ? -1.948 10.518 -12.099 1.00 91.56 98 ASN A N 1
ATOM 751 C CA . ASN A 1 98 ? -0.536 10.847 -12.300 1.00 91.56 98 ASN A CA 1
ATOM 752 C C . ASN A 1 98 ? 0.410 10.031 -11.401 1.00 91.56 98 ASN A C 1
ATOM 754 O O . ASN A 1 98 ? 1.620 10.074 -11.619 1.00 91.56 98 ASN A O 1
ATOM 758 N N . ALA A 1 99 ? -0.116 9.289 -10.417 1.00 93.88 99 ALA A N 1
ATOM 759 C CA . ALA A 1 99 ? 0.678 8.317 -9.679 1.00 93.88 99 ALA A CA 1
ATOM 760 C C . ALA A 1 99 ? 1.281 7.325 -10.674 1.00 93.88 99 ALA A C 1
ATOM 762 O O . ALA A 1 99 ? 0.651 6.999 -11.686 1.00 93.88 99 ALA A O 1
ATOM 763 N N . CYS A 1 100 ? 2.493 6.843 -10.425 1.00 95.31 100 CYS A N 1
ATOM 764 C CA . CYS A 1 100 ? 3.144 5.951 -11.374 1.00 95.31 100 CYS A CA 1
ATOM 765 C C . CYS A 1 100 ? 4.024 4.908 -10.713 1.00 95.31 100 CYS A C 1
ATOM 767 O O . CYS A 1 100 ? 4.468 5.063 -9.578 1.00 95.31 100 CYS A O 1
ATOM 769 N N . VAL A 1 101 ? 4.283 3.838 -11.456 1.00 97.06 101 VAL A N 1
ATOM 770 C CA . VAL A 1 101 ? 5.331 2.879 -11.128 1.00 97.06 101 VAL A CA 1
ATOM 771 C C . VAL A 1 101 ? 6.525 3.184 -12.013 1.00 97.06 101 VAL A C 1
ATOM 773 O O . VAL A 1 101 ? 6.451 3.079 -13.237 1.00 97.06 101 VAL A O 1
ATOM 776 N N . GLU A 1 102 ? 7.624 3.576 -11.386 1.00 96.31 102 GLU A N 1
ATOM 777 C CA . GLU A 1 102 ? 8.906 3.727 -12.049 1.00 96.31 102 GLU A CA 1
ATOM 778 C C . GLU A 1 102 ? 9.531 2.356 -12.287 1.00 96.31 102 GLU A C 1
ATOM 780 O O . GLU A 1 102 ? 9.702 1.566 -11.358 1.00 96.31 102 GLU A O 1
ATOM 785 N N . ILE A 1 103 ? 9.914 2.108 -13.531 1.00 96.50 103 ILE A N 1
ATOM 786 C CA . ILE A 1 103 ? 10.622 0.923 -13.979 1.00 96.50 103 ILE A CA 1
ATOM 787 C C . ILE A 1 103 ? 12.041 1.347 -14.339 1.00 96.50 103 ILE A C 1
ATOM 789 O O . ILE A 1 103 ? 12.253 2.193 -15.208 1.00 96.50 103 ILE A O 1
ATOM 793 N N . LYS A 1 104 ? 13.030 0.741 -13.684 1.00 95.56 104 LYS A N 1
ATOM 794 C CA . LYS A 1 104 ? 14.451 1.000 -13.942 1.00 95.56 104 LYS A CA 1
ATOM 795 C C . LYS A 1 104 ? 15.196 -0.306 -14.150 1.00 95.56 104 LYS A C 1
ATOM 797 O O . LYS A 1 104 ? 15.046 -1.237 -13.360 1.00 95.56 104 LYS A O 1
ATOM 802 N N . LYS A 1 105 ? 16.042 -0.372 -15.180 1.00 95.94 105 LYS A N 1
ATOM 803 C CA . LYS A 1 105 ? 16.931 -1.516 -15.396 1.00 95.94 105 LYS A CA 1
ATOM 80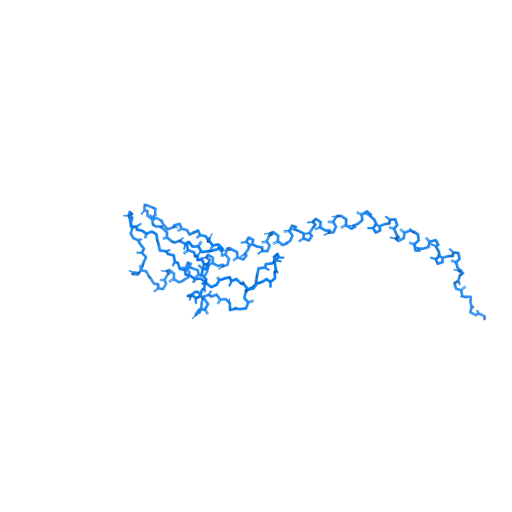4 C C . LYS A 1 105 ? 18.198 -1.362 -14.560 1.00 95.94 105 LYS A C 1
ATOM 806 O O . LYS A 1 105 ? 18.942 -0.392 -14.687 1.00 95.94 105 LYS A O 1
ATOM 811 N N . VAL A 1 106 ? 18.448 -2.335 -13.691 1.00 93.75 106 VAL A N 1
ATOM 812 C CA . VAL A 1 106 ? 19.643 -2.430 -12.851 1.00 93.75 106 VAL A CA 1
ATOM 813 C C . VAL A 1 106 ? 20.348 -3.742 -13.180 1.00 93.75 106 VAL A C 1
ATOM 815 O O . VAL A 1 106 ? 19.910 -4.829 -12.797 1.00 93.75 106 VAL A O 1
ATOM 818 N N . LYS A 1 107 ? 21.470 -3.646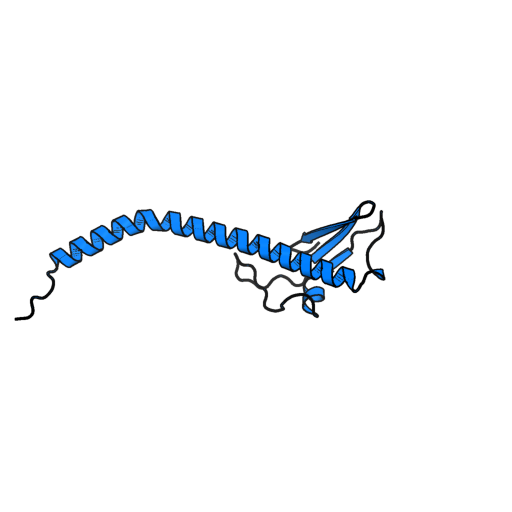 -13.904 1.00 92.31 107 LYS A N 1
ATOM 819 C CA . LYS A 1 107 ? 22.198 -4.801 -14.458 1.00 92.31 107 LYS A CA 1
ATOM 820 C C . LYS A 1 107 ? 21.281 -5.646 -15.362 1.00 92.31 107 LYS A C 1
ATOM 822 O O . LYS A 1 107 ? 20.917 -5.202 -16.442 1.00 92.31 107 LYS A O 1
ATOM 827 N N . LYS A 1 108 ? 20.912 -6.859 -14.931 1.00 91.56 108 LYS A N 1
ATOM 828 C CA . LYS A 1 108 ? 20.046 -7.790 -15.678 1.00 91.56 108 LYS A CA 1
ATOM 829 C C . LYS A 1 108 ? 18.581 -7.772 -15.222 1.00 91.56 108 LYS A C 1
ATOM 831 O O . LYS A 1 108 ? 17.766 -8.442 -15.843 1.00 91.56 108 LYS A O 1
ATOM 836 N N . ASN A 1 109 ? 18.252 -7.034 -14.160 1.00 93.75 109 ASN A N 1
ATOM 837 C CA . ASN A 1 109 ? 16.929 -7.055 -13.532 1.00 93.75 109 ASN A CA 1
ATOM 838 C C . ASN A 1 109 ? 16.240 -5.692 -13.635 1.00 93.75 109 ASN A C 1
ATOM 840 O O . ASN A 1 109 ? 16.906 -4.662 -13.730 1.00 93.75 109 ASN A O 1
ATOM 844 N N . TYR A 1 110 ? 14.910 -5.688 -13.555 1.00 94.88 110 TYR A N 1
ATOM 845 C CA . TYR A 1 110 ? 14.111 -4.469 -13.435 1.00 94.88 110 TYR A CA 1
ATOM 846 C C . TYR A 1 110 ? 13.686 -4.247 -11.984 1.00 94.88 110 TYR A C 1
ATOM 848 O O . TYR A 1 110 ? 13.219 -5.172 -11.319 1.00 94.88 110 TYR A O 1
ATOM 856 N N . THR A 1 111 ? 13.831 -3.015 -11.504 1.00 95.88 111 THR A N 1
ATOM 857 C CA . THR A 1 111 ? 13.268 -2.550 -10.232 1.00 95.88 111 THR A CA 1
ATOM 858 C C . THR A 1 111 ? 11.998 -1.758 -10.503 1.00 95.88 111 THR A C 1
ATOM 860 O O . THR A 1 111 ? 11.971 -0.966 -11.445 1.00 95.88 111 THR A O 1
ATOM 863 N N . TYR A 1 112 ? 10.982 -1.965 -9.666 1.00 96.81 112 TYR A N 1
ATOM 864 C CA . TYR A 1 112 ? 9.677 -1.317 -9.760 1.00 96.81 112 TYR A CA 1
ATOM 865 C C . TYR A 1 112 ? 9.430 -0.532 -8.474 1.00 96.81 112 TYR A C 1
ATOM 867 O O . TYR A 1 112 ? 9.415 -1.134 -7.401 1.00 96.81 112 TYR A O 1
ATOM 875 N N . THR A 1 113 ? 9.231 0.778 -8.582 1.00 95.50 113 THR A N 1
ATOM 876 C CA . THR A 1 113 ? 9.019 1.662 -7.427 1.00 95.50 113 THR A CA 1
ATOM 877 C C . THR A 1 113 ? 7.751 2.474 -7.636 1.00 95.50 113 THR A C 1
ATOM 879 O O . THR A 1 113 ? 7.639 3.195 -8.623 1.00 95.50 113 THR A O 1
ATOM 882 N N . TYR A 1 114 ? 6.788 2.361 -6.723 1.00 94.88 114 TYR A N 1
ATOM 883 C CA . TYR A 1 114 ? 5.534 3.105 -6.803 1.00 94.88 114 TYR A CA 1
ATOM 884 C C . TYR A 1 114 ? 5.662 4.507 -6.189 1.00 94.88 114 TYR A C 1
ATOM 886 O O . TYR A 1 114 ? 6.171 4.667 -5.081 1.00 94.88 114 TYR A O 1
ATOM 894 N N . PHE A 1 115 ? 5.165 5.516 -6.904 1.00 93.62 115 PHE A N 1
A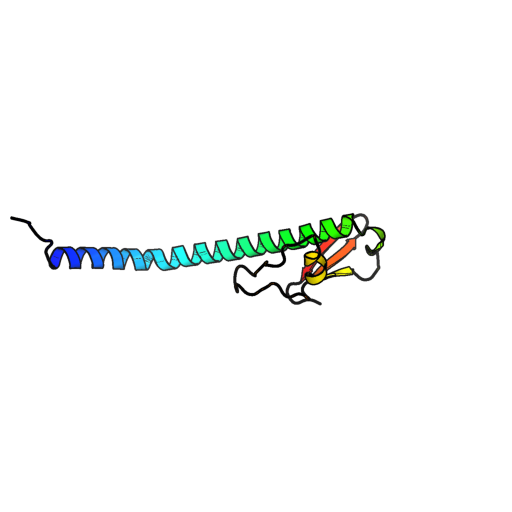TOM 895 C CA . PHE A 1 115 ? 5.103 6.915 -6.492 1.00 93.62 115 PHE A CA 1
ATOM 896 C C . PHE A 1 115 ? 3.643 7.377 -6.483 1.00 93.62 115 PHE A C 1
ATOM 898 O O . PHE A 1 115 ? 3.053 7.636 -7.533 1.00 93.62 115 PHE A O 1
ATOM 905 N N . LYS A 1 116 ? 3.064 7.490 -5.282 1.00 85.81 116 LYS A N 1
ATOM 906 C CA . LYS A 1 116 ? 1.648 7.833 -5.064 1.00 85.81 116 LYS A CA 1
ATOM 907 C C . LYS A 1 116 ? 1.266 9.243 -5.535 1.00 85.81 116 LYS A C 1
ATOM 909 O O . LYS A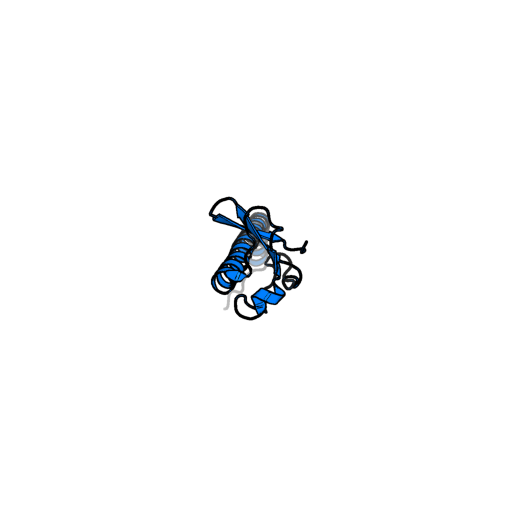 1 116 ? 0.129 9.458 -5.943 1.00 85.81 116 LYS A O 1
ATOM 914 N N . ASP A 1 117 ? 2.197 10.191 -5.491 1.00 82.69 117 ASP A N 1
ATOM 915 C CA . ASP A 1 117 ? 1.945 11.594 -5.851 1.00 82.69 117 ASP A CA 1
ATOM 916 C C . ASP A 1 117 ? 2.454 11.971 -7.253 1.00 82.69 117 ASP A C 1
ATOM 918 O O . ASP A 1 117 ? 2.351 13.128 -7.660 1.00 82.69 117 ASP A O 1
ATOM 922 N N . GLY A 1 118 ? 2.939 10.984 -8.012 1.00 72.31 118 GLY A N 1
ATOM 923 C CA . GLY A 1 118 ? 3.645 11.206 -9.272 1.00 72.31 118 GLY A CA 1
ATOM 924 C C . GLY A 1 118 ? 5.097 11.645 -9.058 1.00 72.31 118 GLY A C 1
ATOM 925 O O . GLY A 1 118 ? 5.580 11.718 -7.926 1.00 72.31 118 GLY A O 1
ATOM 926 N N . LYS A 1 119 ? 5.797 11.891 -10.166 1.00 61.03 119 LYS A N 1
ATOM 927 C CA . LYS A 1 119 ? 7.137 12.485 -10.212 1.00 61.03 119 LYS A CA 1
ATOM 928 C C . LYS A 1 119 ? 7.111 13.769 -11.021 1.00 61.03 119 LYS A C 1
ATOM 930 O O . LYS A 1 119 ? 6.307 13.823 -11.978 1.00 61.03 119 LYS A O 1
#

pLDDT: mean 92.35, std 7.22, range [48.22, 97.56]

Secondary structure (DSSP, 8-state):
---PPPHHHHHHHHHHHHHHHHHHHHHHHHHHHHHHHHHHHHHHHHHHHHHHHHHHH-GGGSPPTTSPPEEEEHHHHTTTTS-TT-B-TTT-PBPPTT-EEEEEEETTEEEEEEETT--

Foldseek 3Di:
DDDDDDPVVVVVVVVVVVVVCVVVVVVVVVVLVVVLVVVQVVVQVLQLQLVVVVCVVVVVPQDDAPDDWDWAWPLNSCVDSDPQCDARSVPRHGQDRQWTWTWHDDPPDIDTDTGRVHD